Protein AF-A0A151UHH8-F1 (afdb_monomer_lite)

Structure (mmCIF, N/CA/C/O backbone):
data_AF-A0A151UHH8-F1
#
_entry.id   AF-A0A151UHH8-F1
#
loop_
_atom_site.group_PDB
_atom_site.id
_atom_site.type_symbol
_atom_site.label_atom_id
_atom_site.label_alt_id
_atom_site.label_comp_id
_atom_site.label_asym_id
_atom_site.label_entity_id
_atom_site.label_seq_id
_atom_site.pdbx_PDB_ins_code
_atom_site.Cartn_x
_atom_site.Cartn_y
_atom_site.Cartn_z
_atom_site.occupancy
_atom_site.B_iso_or_equiv
_atom_site.auth_seq_id
_atom_site.auth_comp_id
_atom_site.auth_asym_id
_atom_site.auth_atom_id
_atom_site.pdbx_PDB_model_num
ATOM 1 N N . MET A 1 1 ? 29.833 8.055 16.704 1.00 32.94 1 MET A N 1
ATOM 2 C CA . MET A 1 1 ? 28.611 8.808 16.360 1.00 32.94 1 MET A CA 1
ATOM 3 C C . MET A 1 1 ? 28.795 9.338 14.947 1.00 32.94 1 MET A C 1
ATOM 5 O O . MET A 1 1 ? 29.345 10.416 14.778 1.00 32.94 1 MET A O 1
ATOM 9 N N . ALA A 1 2 ? 28.483 8.528 13.936 1.00 31.59 2 ALA A N 1
ATOM 10 C CA . ALA A 1 2 ? 28.510 8.987 12.553 1.00 31.59 2 ALA A CA 1
ATOM 11 C C . ALA A 1 2 ? 27.180 9.699 12.297 1.00 31.59 2 ALA A C 1
ATOM 13 O O . ALA A 1 2 ? 26.139 9.050 12.253 1.00 31.59 2 ALA A O 1
ATOM 14 N N . SER A 1 3 ? 27.215 11.030 12.224 1.00 37.03 3 SER A N 1
ATOM 15 C CA . SER A 1 3 ? 26.091 11.811 11.718 1.00 37.03 3 SER A CA 1
ATOM 16 C C . SER A 1 3 ? 25.911 11.451 10.253 1.00 37.03 3 SER A C 1
ATOM 18 O O . SER A 1 3 ? 26.707 11.853 9.406 1.00 37.03 3 SER A O 1
ATOM 20 N N . THR A 1 4 ? 24.882 10.663 9.967 1.00 39.94 4 THR A N 1
ATOM 21 C CA . THR A 1 4 ? 24.364 10.489 8.619 1.00 39.94 4 THR A CA 1
ATOM 22 C C . THR A 1 4 ? 23.829 11.841 8.178 1.00 39.94 4 THR A C 1
ATOM 24 O O . THR A 1 4 ? 22.801 12.316 8.659 1.00 39.94 4 THR A O 1
ATOM 27 N N . VAL A 1 5 ? 24.599 12.505 7.318 1.00 38.53 5 VAL A N 1
ATOM 28 C CA . VAL A 1 5 ? 24.142 13.657 6.550 1.00 38.53 5 VAL A CA 1
ATOM 29 C C . VAL A 1 5 ? 22.917 13.182 5.779 1.00 38.53 5 VAL A C 1
ATOM 31 O O . VAL A 1 5 ? 23.039 12.409 4.832 1.00 38.53 5 VAL A O 1
ATOM 34 N N . SER A 1 6 ? 21.739 13.596 6.243 1.00 40.25 6 SER A N 1
ATOM 35 C CA . SER A 1 6 ? 20.507 13.540 5.468 1.00 40.25 6 SER A CA 1
ATOM 36 C C . SER A 1 6 ? 20.720 14.482 4.293 1.00 40.25 6 SER A C 1
ATOM 38 O O . SER A 1 6 ? 20.516 15.689 4.404 1.00 40.25 6 SER A O 1
ATOM 40 N N . LEU A 1 7 ? 21.261 13.947 3.201 1.00 37.56 7 LEU A N 1
ATOM 41 C CA . LEU A 1 7 ? 21.142 14.578 1.901 1.00 37.56 7 LEU A CA 1
ATOM 42 C C . LEU A 1 7 ? 19.639 14.685 1.659 1.00 37.56 7 LEU A C 1
ATOM 44 O O . LEU A 1 7 ? 18.977 13.664 1.489 1.00 37.56 7 LEU A O 1
ATOM 48 N N . ASP A 1 8 ? 19.123 15.914 1.708 1.00 41.38 8 ASP A N 1
ATOM 49 C CA . ASP A 1 8 ? 17.816 16.310 1.178 1.00 41.38 8 ASP A CA 1
ATOM 50 C C . ASP A 1 8 ? 17.819 16.050 -0.340 1.00 41.38 8 ASP A C 1
ATOM 52 O O . ASP A 1 8 ? 17.802 16.956 -1.172 1.00 41.38 8 ASP A O 1
ATOM 56 N N . VAL A 1 9 ? 17.900 14.780 -0.729 1.00 51.44 9 VAL A N 1
ATOM 57 C CA . VAL A 1 9 ? 17.300 14.342 -1.975 1.00 51.44 9 VAL A CA 1
ATOM 58 C C . VAL A 1 9 ? 15.806 14.457 -1.699 1.00 51.44 9 VAL A C 1
ATOM 60 O O . VAL A 1 9 ? 15.346 13.880 -0.711 1.00 51.44 9 VAL A O 1
ATOM 63 N N . PRO A 1 10 ? 15.044 15.242 -2.479 1.00 58.12 10 PRO A N 1
ATOM 64 C CA . PRO A 1 10 ? 13.603 15.264 -2.325 1.00 58.12 10 PRO A CA 1
ATOM 65 C C . PRO A 1 10 ? 13.132 13.827 -2.493 1.00 58.12 10 PRO A C 1
ATOM 67 O O . PRO A 1 10 ? 13.253 13.260 -3.579 1.00 58.12 10 PRO A O 1
ATOM 70 N N . ASP A 1 11 ? 12.686 13.243 -1.382 1.00 67.94 11 ASP A N 1
ATOM 71 C CA . ASP A 1 11 ? 12.225 11.868 -1.309 1.00 67.94 11 ASP A CA 1
ATOM 72 C C . ASP A 1 11 ? 11.296 11.642 -2.499 1.00 67.94 11 ASP A C 1
ATOM 74 O O . ASP A 1 11 ? 10.305 12.369 -2.668 1.00 67.94 11 ASP A O 1
ATOM 78 N N . GLY A 1 12 ? 11.675 10.712 -3.381 1.00 81.25 12 GLY A N 1
ATOM 79 C CA . GLY A 1 12 ? 10.950 10.484 -4.624 1.00 81.25 12 GLY A CA 1
ATOM 80 C C . GLY A 1 12 ? 9.459 10.248 -4.343 1.00 81.25 12 GLY A C 1
ATOM 81 O O . GLY A 1 12 ? 9.090 9.887 -3.220 1.00 81.25 12 GLY A O 1
ATOM 82 N N . PRO A 1 13 ? 8.563 10.411 -5.334 1.00 87.56 13 PRO A N 1
ATOM 83 C CA . PRO A 1 13 ? 7.116 10.303 -5.119 1.00 87.56 13 PRO A CA 1
ATOM 84 C C . PRO A 1 13 ? 6.687 9.049 -4.334 1.00 87.56 13 PRO A C 1
ATOM 86 O O . PRO A 1 13 ? 5.767 9.111 -3.516 1.00 87.56 13 PRO A O 1
ATOM 89 N N . VAL A 1 14 ? 7.401 7.936 -4.535 1.00 89.94 14 VAL A N 1
ATOM 90 C CA . VAL A 1 14 ? 7.216 6.663 -3.825 1.00 89.94 14 VAL A CA 1
ATOM 91 C C . VAL A 1 14 ? 7.585 6.766 -2.340 1.00 89.94 14 VAL A C 1
ATOM 93 O O . VAL A 1 14 ? 6.757 6.443 -1.488 1.00 89.94 14 VAL A O 1
ATOM 96 N N . MET A 1 15 ? 8.774 7.272 -2.008 1.00 88.50 15 MET A N 1
ATOM 97 C CA . MET A 1 15 ? 9.228 7.415 -0.618 1.00 88.50 15 MET A CA 1
ATOM 98 C C . MET A 1 15 ? 8.354 8.405 0.159 1.00 88.50 15 MET A C 1
ATOM 100 O O . MET A 1 15 ? 7.935 8.134 1.285 1.00 88.50 15 MET A O 1
ATOM 104 N N . SER A 1 16 ? 7.935 9.500 -0.487 1.00 90.56 16 SER A N 1
ATOM 105 C CA . SER A 1 16 ? 6.973 10.444 0.096 1.00 90.56 16 SER A CA 1
ATOM 106 C C . SER A 1 16 ? 5.639 9.772 0.450 1.00 90.56 16 SER A C 1
ATOM 108 O O . SER A 1 16 ? 5.047 10.057 1.498 1.00 90.56 16 SER A O 1
ATOM 110 N N . LEU A 1 17 ? 5.148 8.867 -0.404 1.00 93.06 17 LEU A N 1
ATOM 111 C CA . LEU A 1 17 ? 3.922 8.109 -0.155 1.00 93.06 17 LEU A CA 1
ATOM 112 C C . LEU A 1 17 ? 4.090 7.160 1.036 1.00 93.06 17 LEU A C 1
ATOM 114 O O . LEU A 1 17 ? 3.218 7.132 1.911 1.00 93.06 17 LEU A O 1
ATOM 118 N N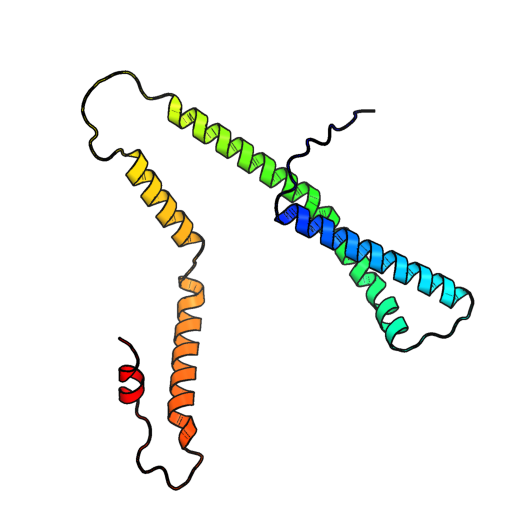 . ILE A 1 18 ? 5.203 6.425 1.096 1.00 93.38 18 ILE A N 1
ATOM 119 C CA . ILE A 1 18 ? 5.519 5.496 2.191 1.00 93.38 18 ILE A CA 1
ATOM 120 C C . ILE A 1 18 ? 5.600 6.252 3.517 1.00 93.38 18 ILE A C 1
ATOM 122 O O . ILE A 1 18 ? 4.880 5.914 4.458 1.00 93.38 18 ILE A O 1
ATOM 126 N N . SER A 1 19 ? 6.358 7.347 3.558 1.00 92.69 19 SER A N 1
ATOM 127 C CA . SER A 1 19 ? 6.493 8.222 4.725 1.00 92.69 19 SER A CA 1
ATOM 128 C C . SER A 1 19 ? 5.145 8.766 5.213 1.00 92.69 19 SER A C 1
ATOM 130 O O . 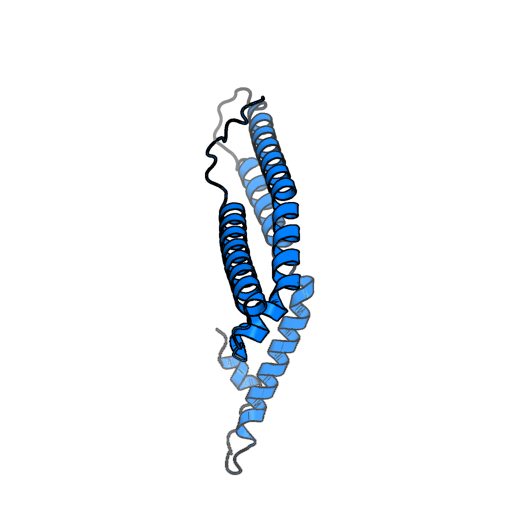SER A 1 19 ? 4.828 8.705 6.407 1.00 92.69 19 SER A O 1
ATOM 132 N N . LYS A 1 20 ? 4.283 9.236 4.299 1.00 95.81 20 LYS A N 1
ATOM 133 C CA . LYS A 1 20 ? 2.924 9.698 4.644 1.00 95.81 20 LYS A CA 1
ATOM 134 C C . LYS A 1 20 ? 2.055 8.569 5.195 1.00 95.81 20 LYS A C 1
ATOM 136 O O . LYS A 1 20 ? 1.313 8.778 6.160 1.00 95.81 20 LYS A O 1
ATOM 141 N N . ARG A 1 21 ? 2.138 7.374 4.606 1.00 96.75 21 ARG A N 1
ATOM 142 C CA . ARG A 1 21 ? 1.365 6.206 5.043 1.00 96.75 21 ARG A CA 1
ATOM 143 C C . ARG A 1 21 ? 1.823 5.715 6.416 1.00 96.75 21 ARG A C 1
ATOM 145 O O . ARG A 1 21 ? 0.972 5.483 7.275 1.00 96.75 21 ARG A O 1
ATOM 152 N N . LEU A 1 22 ? 3.132 5.662 6.663 1.00 96.69 22 LEU A N 1
ATOM 153 C CA . LEU A 1 22 ? 3.716 5.364 7.973 1.00 96.69 22 LEU A CA 1
ATOM 154 C C . LEU A 1 22 ? 3.270 6.370 9.033 1.00 96.69 22 LEU A C 1
ATOM 156 O O . LEU A 1 22 ? 2.828 5.972 10.112 1.00 96.69 22 LEU A O 1
ATOM 160 N N . TYR A 1 23 ? 3.301 7.669 8.723 1.00 97.31 23 TYR A N 1
ATOM 161 C CA . TYR A 1 23 ? 2.804 8.700 9.634 1.00 97.31 23 TYR A CA 1
ATOM 162 C C . TYR A 1 23 ? 1.331 8.473 10.011 1.00 97.31 23 TYR A C 1
ATOM 164 O O . TYR A 1 23 ? 0.979 8.483 11.195 1.00 97.31 23 TYR A O 1
ATOM 172 N N . ALA A 1 24 ? 0.463 8.224 9.026 1.00 98.12 24 ALA A N 1
ATOM 173 C CA . ALA A 1 24 ? -0.960 7.987 9.264 1.00 98.12 24 ALA A CA 1
ATOM 174 C C . ALA A 1 24 ? -1.211 6.725 10.112 1.00 98.12 24 ALA A C 1
ATOM 176 O O . ALA A 1 24 ? -2.028 6.757 11.038 1.00 98.12 24 ALA A O 1
ATOM 177 N N . LEU A 1 25 ? -0.486 5.635 9.840 1.00 98.19 25 LEU A N 1
ATOM 178 C CA . LEU A 1 25 ? -0.584 4.385 10.598 1.00 98.19 25 LEU A CA 1
ATOM 179 C C . LEU A 1 25 ? -0.092 4.549 12.038 1.00 98.19 25 LEU A C 1
ATOM 181 O O . LEU A 1 25 ? -0.800 4.153 12.962 1.00 98.19 25 LEU A O 1
ATOM 185 N N . ARG A 1 26 ? 1.052 5.207 12.254 1.00 98.19 26 ARG A N 1
ATOM 186 C CA . ARG A 1 26 ? 1.567 5.523 13.598 1.00 98.19 26 ARG A CA 1
ATOM 187 C C . ARG A 1 26 ? 0.599 6.417 14.372 1.00 98.19 26 ARG A C 1
ATOM 189 O O . ARG A 1 26 ? 0.329 6.174 15.546 1.00 98.19 26 ARG A O 1
ATOM 196 N N . LYS A 1 27 ? -0.016 7.404 13.711 1.00 98.25 27 LYS A N 1
ATOM 197 C CA . LYS A 1 27 ? -1.070 8.237 14.312 1.00 98.25 27 LYS A CA 1
ATOM 198 C C . LYS A 1 27 ? -2.293 7.405 14.716 1.00 98.25 27 LYS A C 1
ATOM 200 O O . LYS A 1 27 ? -2.842 7.616 15.798 1.00 98.25 27 LYS A O 1
ATOM 205 N N . LYS A 1 28 ? -2.710 6.447 13.880 1.00 97.75 28 LYS A N 1
ATOM 206 C CA . LYS A 1 28 ? -3.797 5.511 14.204 1.00 97.75 28 LYS A CA 1
ATOM 207 C C . LYS A 1 28 ? -3.425 4.598 15.378 1.00 97.75 28 LYS A C 1
ATOM 209 O O . LYS A 1 28 ? -4.249 4.428 16.271 1.00 97.75 28 LYS A O 1
ATOM 214 N N . LEU A 1 29 ? -2.199 4.074 15.415 1.00 98.19 29 LEU A N 1
ATOM 215 C CA . LEU A 1 29 ? -1.692 3.257 16.521 1.00 98.19 29 LEU A CA 1
ATOM 216 C C . LEU A 1 29 ? -1.694 4.034 17.845 1.00 98.19 29 LEU A C 1
ATOM 218 O O . LEU A 1 29 ? -2.186 3.527 18.847 1.00 98.19 29 LEU A O 1
ATOM 222 N N . ASN A 1 30 ? -1.248 5.292 17.838 1.00 97.88 30 ASN A N 1
ATOM 223 C CA . ASN A 1 30 ? -1.293 6.150 19.025 1.00 97.88 30 ASN A CA 1
ATOM 224 C C . ASN A 1 30 ? -2.729 6.365 19.527 1.00 97.88 30 ASN A C 1
ATOM 226 O O . ASN A 1 30 ? -2.977 6.325 20.730 1.00 97.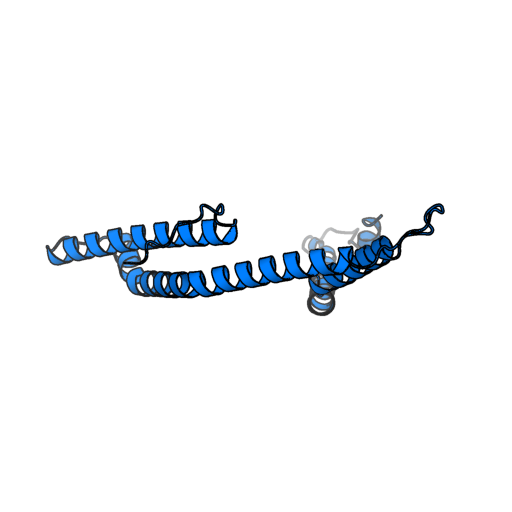88 30 ASN A O 1
ATOM 230 N N . ARG A 1 31 ? -3.695 6.542 18.613 1.00 96.88 31 ARG A N 1
ATOM 231 C CA . ARG A 1 31 ? -5.122 6.630 18.967 1.00 96.88 31 ARG A CA 1
ATOM 232 C C . ARG A 1 31 ? -5.644 5.323 19.571 1.00 96.88 31 ARG A C 1
ATOM 234 O O . ARG A 1 31 ? -6.418 5.377 20.520 1.00 96.88 31 ARG A O 1
ATOM 241 N N . ILE A 1 32 ? -5.241 4.176 19.026 1.00 97.00 32 ILE A N 1
ATOM 242 C CA . ILE A 1 32 ? -5.594 2.849 19.547 1.00 97.00 32 ILE A CA 1
ATOM 243 C C . ILE A 1 32 ? -5.057 2.673 20.970 1.00 97.00 32 ILE A C 1
ATOM 245 O O . ILE A 1 32 ? -5.841 2.357 21.858 1.00 97.00 32 ILE A O 1
ATOM 249 N N . ASN A 1 33 ? -3.774 2.960 21.206 1.00 96.88 33 ASN A N 1
ATOM 250 C CA . ASN A 1 33 ? -3.163 2.838 22.533 1.00 96.88 33 ASN A CA 1
ATOM 251 C C . ASN A 1 33 ? -3.872 3.738 23.564 1.00 96.88 33 ASN A C 1
ATOM 253 O O . ASN A 1 33 ? -4.247 3.275 24.635 1.00 96.88 33 ASN A O 1
ATOM 257 N N . ALA A 1 34 ? -4.183 4.991 23.208 1.00 95.25 34 ALA A N 1
ATOM 258 C CA . ALA A 1 34 ? -4.931 5.892 24.091 1.00 95.25 34 ALA A CA 1
ATOM 259 C C . ALA A 1 34 ? -6.359 5.393 24.416 1.00 95.25 34 ALA A C 1
ATOM 261 O O . ALA A 1 34 ? -6.903 5.672 25.493 1.00 95.25 34 ALA A O 1
ATOM 262 N N . MET A 1 35 ? -6.996 4.667 23.489 1.00 94.94 35 MET A N 1
ATOM 263 C CA . MET A 1 35 ? -8.280 4.014 23.752 1.00 94.94 35 MET A CA 1
ATOM 264 C C . MET A 1 35 ? -8.122 2.793 24.658 1.00 94.94 35 MET A C 1
ATOM 266 O O . MET A 1 35 ? -8.940 2.634 25.556 1.00 94.94 35 MET A O 1
ATOM 270 N N . GLU A 1 36 ? -7.088 1.967 24.482 1.00 94.88 36 GLU A N 1
ATOM 271 C CA . GLU A 1 36 ? -6.798 0.847 25.393 1.00 94.88 36 GLU A CA 1
ATOM 272 C C . GLU A 1 36 ? -6.568 1.336 26.826 1.00 94.88 36 GLU A C 1
ATOM 274 O O . GLU A 1 36 ? -7.144 0.784 27.764 1.00 94.88 36 GLU A O 1
ATOM 279 N N . ASP A 1 37 ? -5.829 2.435 26.993 1.00 94.56 37 ASP A N 1
ATOM 280 C CA . ASP A 1 37 ? -5.635 3.073 28.296 1.00 94.56 37 ASP A CA 1
ATOM 281 C C . ASP A 1 37 ? -6.979 3.513 28.899 1.00 94.56 37 ASP A C 1
ATOM 283 O O . ASP A 1 37 ? -7.274 3.241 30.062 1.00 94.56 37 ASP A O 1
ATOM 287 N N . SER A 1 38 ? -7.855 4.121 28.095 1.00 91.81 38 SER A N 1
ATOM 288 C CA . SER A 1 38 ? -9.205 4.515 28.528 1.00 91.81 38 SER A CA 1
ATOM 289 C C . SER A 1 38 ? -10.080 3.319 28.930 1.00 91.81 38 SER A C 1
ATOM 291 O O . SER A 1 38 ? -10.863 3.421 29.875 1.00 91.81 38 SER A O 1
ATOM 293 N N . VAL A 1 39 ? -9.941 2.187 28.238 1.00 93.50 39 VAL A N 1
ATOM 294 C CA . VAL A 1 39 ? -10.654 0.934 28.535 1.00 93.50 39 VAL A CA 1
ATOM 295 C C . VAL A 1 39 ? -10.137 0.304 29.821 1.00 93.50 39 VAL A C 1
ATOM 297 O O . VAL A 1 39 ? -10.938 -0.145 30.636 1.00 93.50 39 VAL A O 1
ATOM 300 N N . SER A 1 40 ? -8.822 0.329 30.055 1.00 92.88 40 SER A N 1
ATOM 301 C CA . SER A 1 40 ? -8.232 -0.149 31.314 1.00 92.88 40 SE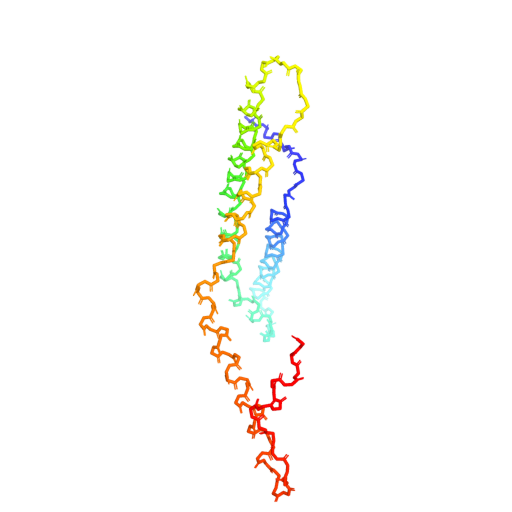R A CA 1
ATOM 302 C C . SER A 1 40 ? -8.698 0.664 32.531 1.00 92.88 40 SER A C 1
ATOM 304 O O . SER A 1 40 ? -8.788 0.131 33.634 1.00 92.88 40 SER A O 1
ATOM 306 N N . GLN A 1 41 ? -9.093 1.926 32.320 1.00 94.56 41 GLN A N 1
ATOM 307 C CA . GLN A 1 41 ? -9.748 2.782 33.317 1.00 94.56 41 GLN A CA 1
ATOM 308 C C . GLN A 1 41 ? -11.263 2.526 33.462 1.00 94.56 41 GLN A C 1
ATOM 310 O O . GLN A 1 41 ? -11.930 3.220 34.227 1.00 94.56 41 GLN A O 1
ATOM 315 N N . GLY A 1 42 ? -11.824 1.553 32.737 1.00 90.50 42 GLY A N 1
ATOM 316 C CA . GLY A 1 42 ? -13.223 1.134 32.845 1.00 90.50 42 GLY A CA 1
ATOM 317 C C . GLY A 1 42 ? -14.219 1.941 32.008 1.00 90.50 42 GLY A C 1
ATOM 318 O O . GLY A 1 42 ? -15.424 1.839 32.244 1.00 90.50 42 GLY A O 1
ATOM 319 N N . LYS A 1 43 ? -13.769 2.748 31.033 1.00 93.00 43 LYS A N 1
ATOM 320 C CA . LYS A 1 43 ? -14.696 3.448 30.127 1.00 93.00 43 LYS A CA 1
ATOM 321 C C . LYS A 1 43 ? -15.365 2.458 29.162 1.00 93.00 43 LYS A C 1
ATOM 323 O O . LYS A 1 43 ? -14.656 1.683 28.518 1.00 93.00 43 LYS A O 1
ATOM 328 N N . PRO A 1 44 ? -16.702 2.503 29.008 1.00 89.94 44 PRO A N 1
ATOM 329 C CA . PRO A 1 44 ? -17.395 1.670 28.034 1.00 89.94 44 PRO A CA 1
ATOM 330 C C . PRO A 1 44 ? -17.065 2.118 26.604 1.00 89.94 44 PRO A C 1
ATOM 332 O O . PRO A 1 44 ? -16.899 3.311 26.340 1.00 89.94 44 PRO A O 1
ATOM 335 N N . LEU A 1 45 ? -16.996 1.154 25.687 1.00 90.12 45 LEU A N 1
ATOM 336 C CA . LEU A 1 45 ? -16.761 1.384 24.262 1.00 90.12 45 LEU A CA 1
ATOM 337 C C . LEU A 1 45 ? -18.071 1.342 23.479 1.00 90.12 45 LEU A C 1
ATOM 339 O O . LEU A 1 45 ? -18.977 0.572 23.796 1.00 90.12 45 LEU A O 1
ATOM 343 N N . ASN A 1 46 ? -18.141 2.130 22.411 1.00 93.94 46 ASN A N 1
ATOM 344 C CA . ASN A 1 46 ? -19.131 1.936 21.361 1.00 93.94 46 ASN A CA 1
ATOM 345 C C . ASN A 1 46 ? -18.630 0.913 20.315 1.00 93.94 46 ASN A C 1
ATOM 347 O O . ASN A 1 46 ? -17.462 0.515 20.307 1.00 93.94 46 ASN A O 1
ATOM 351 N N . LYS A 1 47 ? -19.518 0.508 19.400 1.00 93.62 47 LYS A N 1
ATOM 352 C CA . LYS A 1 47 ? -19.218 -0.499 18.369 1.00 93.62 47 LYS A CA 1
ATOM 353 C C . LYS A 1 47 ? -18.076 -0.085 17.426 1.00 93.62 47 LYS A C 1
ATOM 355 O O . LYS A 1 47 ? -17.234 -0.905 17.080 1.00 93.62 47 LYS A O 1
ATOM 360 N N . GLU A 1 48 ? -18.019 1.190 17.048 1.00 92.19 48 GLU A N 1
ATOM 361 C CA . GLU A 1 48 ? -16.974 1.728 16.168 1.00 92.19 48 GLU A CA 1
ATOM 362 C C . GLU A 1 48 ? -15.592 1.690 16.843 1.00 92.19 48 GLU A C 1
ATOM 364 O O . GLU A 1 48 ? -14.600 1.291 16.239 1.00 92.19 48 GLU A O 1
ATOM 369 N N . GLN A 1 49 ? -15.509 2.051 18.125 1.00 93.88 49 GLN A N 1
ATOM 370 C CA . GLN A 1 49 ? -14.263 2.023 18.888 1.00 93.88 49 GLN A CA 1
ATOM 371 C C . GLN A 1 49 ? -13.737 0.595 19.056 1.00 93.88 49 GLN A C 1
ATOM 373 O O . GLN A 1 49 ? -12.527 0.378 18.983 1.00 93.88 49 GLN A O 1
ATOM 378 N N . GLU A 1 50 ? -14.630 -0.380 19.232 1.00 93.62 50 GLU A N 1
ATOM 379 C CA . GLU A 1 50 ? -14.261 -1.794 19.297 1.00 93.62 50 GLU A CA 1
ATOM 380 C C . GLU A 1 50 ? -13.662 -2.287 17.970 1.00 93.62 50 GLU A C 1
ATOM 382 O O . GLU A 1 50 ? -12.630 -2.959 17.961 1.00 93.62 50 GLU A O 1
ATOM 387 N N . GLU A 1 51 ? -14.249 -1.904 16.833 1.00 94.19 51 GLU A N 1
ATOM 388 C CA . GLU A 1 51 ? -13.693 -2.198 15.507 1.00 94.19 51 GLU A CA 1
ATOM 389 C C . GLU A 1 51 ? -12.315 -1.552 15.306 1.00 94.19 51 GLU A C 1
ATOM 391 O O . GLU A 1 51 ? -11.393 -2.187 14.782 1.00 94.19 51 GLU A O 1
ATOM 396 N N . VAL A 1 52 ? -12.127 -0.316 15.781 1.00 94.38 52 VAL A N 1
ATOM 397 C CA . VAL A 1 52 ? -10.826 0.363 15.717 1.00 94.38 52 VAL A CA 1
ATOM 398 C C . VAL A 1 52 ? -9.780 -0.371 16.565 1.00 94.38 52 VAL A C 1
ATOM 400 O O . VAL A 1 52 ? -8.667 -0.578 16.074 1.00 94.38 52 VAL A O 1
ATOM 403 N N . LEU A 1 53 ? -10.116 -0.823 17.778 1.00 95.19 53 LEU A N 1
ATOM 404 C CA . LEU A 1 53 ? -9.217 -1.638 18.608 1.00 95.19 53 LEU A CA 1
ATOM 405 C C . LEU A 1 53 ? -8.891 -2.983 17.953 1.00 95.19 53 LEU A C 1
ATOM 407 O O . LEU A 1 53 ? -7.726 -3.380 17.906 1.00 95.19 53 LEU A O 1
ATOM 411 N N . ARG A 1 54 ? -9.890 -3.648 17.360 1.00 96.06 54 ARG A N 1
ATOM 412 C CA . ARG A 1 54 ? -9.704 -4.908 16.624 1.00 96.06 54 ARG A CA 1
ATOM 413 C C . ARG A 1 54 ? -8.726 -4.757 15.455 1.00 96.06 54 ARG A C 1
ATOM 415 O O . ARG A 1 54 ? -8.052 -5.718 15.102 1.00 96.06 54 ARG A O 1
ATOM 422 N N . SER A 1 55 ? -8.597 -3.555 14.886 1.00 96.94 55 SER A N 1
ATOM 423 C CA . SER A 1 55 ? -7.652 -3.278 13.795 1.00 96.94 55 SER A CA 1
ATOM 424 C C . SER A 1 55 ? -6.179 -3.162 14.223 1.00 96.94 55 SER A C 1
ATOM 426 O O . SER A 1 55 ? -5.310 -3.080 13.354 1.00 96.94 55 SER A O 1
ATOM 428 N N . LYS A 1 56 ? -5.867 -3.172 15.530 1.00 97.44 56 LYS A N 1
ATOM 429 C CA . LYS A 1 56 ? -4.500 -3.001 16.056 1.00 97.44 56 LYS A CA 1
ATOM 430 C C . LYS A 1 56 ? -3.470 -3.974 15.466 1.00 97.44 56 LYS A C 1
ATOM 432 O O . LYS A 1 56 ? -2.428 -3.484 15.027 1.00 97.44 56 LYS A O 1
ATOM 437 N N . PRO A 1 57 ? -3.716 -5.300 15.394 1.00 98.00 57 PRO A N 1
ATOM 438 C CA . PRO A 1 57 ? -2.727 -6.233 14.855 1.00 98.00 57 PRO A CA 1
ATOM 439 C C . PRO A 1 57 ? -2.387 -5.930 13.393 1.00 98.00 57 PRO A C 1
ATOM 441 O O . PRO A 1 57 ? -1.217 -5.899 13.030 1.00 98.00 57 PRO A O 1
ATOM 444 N N . SER A 1 58 ? -3.394 -5.614 12.573 1.00 97.75 58 SER A N 1
ATOM 445 C CA . SER A 1 58 ? -3.189 -5.244 11.169 1.00 97.75 58 SER A CA 1
ATOM 446 C C . SER A 1 58 ? -2.429 -3.925 11.022 1.00 97.75 58 SER A C 1
ATOM 448 O O . SER A 1 58 ? -1.582 -3.804 10.148 1.00 97.75 58 SER A O 1
ATOM 450 N N . VAL A 1 59 ? -2.694 -2.931 11.880 1.00 98.12 59 VAL A N 1
ATOM 451 C CA . VAL A 1 59 ? -1.947 -1.660 11.870 1.00 98.12 59 VAL A CA 1
ATOM 452 C C . VAL A 1 59 ? -0.471 -1.883 12.201 1.00 98.12 59 VAL A C 1
ATOM 454 O O . VAL A 1 59 ? 0.377 -1.293 11.541 1.00 98.12 59 VAL A O 1
ATOM 457 N N . LEU A 1 60 ? -0.161 -2.735 13.184 1.00 98.19 60 LEU A N 1
ATOM 458 C CA . LEU A 1 60 ? 1.222 -3.082 13.526 1.00 98.19 60 LEU A CA 1
ATOM 459 C C . LEU A 1 60 ? 1.921 -3.837 12.391 1.00 98.19 60 LEU A C 1
ATOM 461 O O . LEU A 1 60 ? 3.044 -3.481 12.049 1.00 98.19 60 LEU A O 1
ATOM 465 N N . ALA A 1 61 ? 1.242 -4.811 11.777 1.00 98.25 61 ALA A N 1
ATOM 466 C CA . ALA A 1 61 ? 1.773 -5.540 10.626 1.00 98.25 61 ALA A CA 1
ATOM 467 C C . ALA A 1 61 ? 2.103 -4.593 9.459 1.00 98.25 61 ALA A C 1
ATOM 469 O O . ALA A 1 61 ? 3.214 -4.624 8.943 1.00 98.25 61 ALA A O 1
ATOM 470 N N . PHE A 1 62 ? 1.195 -3.672 9.111 1.00 97.62 62 PHE A N 1
ATOM 471 C CA . PHE A 1 62 ? 1.450 -2.702 8.042 1.00 97.62 62 PHE A CA 1
ATOM 472 C C . PHE A 1 62 ? 2.589 -1.725 8.350 1.00 97.62 62 PHE A C 1
ATOM 474 O O . PHE A 1 62 ? 3.253 -1.269 7.423 1.00 97.62 62 PHE A O 1
ATOM 481 N N . ILE A 1 63 ? 2.801 -1.357 9.617 1.00 98.00 63 ILE A N 1
ATOM 482 C CA . ILE A 1 63 ? 3.946 -0.519 9.998 1.00 98.00 63 ILE A CA 1
ATOM 483 C C . ILE A 1 63 ? 5.249 -1.290 9.770 1.00 98.00 63 ILE A C 1
ATOM 485 O O . ILE A 1 63 ? 6.124 -0.775 9.084 1.00 98.00 63 ILE A O 1
ATOM 489 N N . ASP A 1 64 ? 5.345 -2.517 10.284 1.00 97.94 64 ASP A N 1
ATOM 490 C CA . ASP A 1 64 ? 6.535 -3.369 10.149 1.00 97.94 64 ASP A CA 1
ATOM 491 C C . ASP A 1 64 ? 6.869 -3.666 8.677 1.00 97.94 64 ASP A C 1
ATOM 493 O O . ASP A 1 64 ? 8.018 -3.553 8.257 1.00 97.94 64 ASP A O 1
ATOM 497 N N . GLU A 1 65 ? 5.861 -3.976 7.860 1.00 96.81 65 GLU A N 1
ATOM 498 C CA . GLU A 1 65 ? 6.037 -4.192 6.420 1.00 96.81 65 GLU A CA 1
ATOM 499 C C . GLU A 1 65 ? 6.565 -2.943 5.704 1.00 96.81 65 GLU A C 1
ATOM 501 O O . GLU A 1 65 ? 7.521 -3.034 4.937 1.00 96.81 65 GLU A O 1
ATOM 506 N N . LEU A 1 66 ? 5.982 -1.767 5.961 1.00 95.88 66 LEU A N 1
ATOM 507 C CA . LEU A 1 66 ? 6.417 -0.525 5.316 1.00 95.88 66 LEU A CA 1
ATOM 508 C C . LEU A 1 66 ? 7.812 -0.086 5.776 1.00 95.88 66 LEU A C 1
ATOM 510 O O . LEU A 1 66 ? 8.580 0.409 4.958 1.00 95.88 66 LEU A O 1
ATOM 514 N N . GLU A 1 67 ? 8.163 -0.297 7.046 1.00 95.38 67 GLU A N 1
ATOM 515 C CA . GLU A 1 67 ? 9.515 -0.033 7.560 1.00 95.38 67 GLU A CA 1
ATOM 516 C C . GLU A 1 67 ? 10.556 -0.954 6.913 1.00 95.38 67 GLU A C 1
ATOM 518 O O . GLU A 1 67 ? 11.659 -0.516 6.591 1.00 95.38 67 GLU A O 1
ATOM 523 N N . LYS A 1 68 ? 10.200 -2.216 6.651 1.00 95.56 68 LYS A N 1
ATOM 524 C CA . LYS A 1 68 ? 11.072 -3.165 5.945 1.00 95.56 68 LYS A CA 1
ATOM 525 C C . LYS A 1 68 ? 11.268 -2.834 4.469 1.00 95.56 68 LYS A C 1
ATOM 527 O O . LYS A 1 68 ? 12.281 -3.244 3.912 1.00 95.56 68 LYS A O 1
ATOM 532 N N . LEU A 1 69 ? 10.324 -2.137 3.834 1.00 92.81 69 LEU A N 1
ATOM 533 C CA . LEU A 1 69 ? 10.414 -1.745 2.422 1.00 92.81 69 LEU A CA 1
ATOM 534 C C . LEU A 1 69 ? 11.258 -0.486 2.191 1.00 92.81 69 LEU A C 1
ATOM 536 O O . LEU A 1 69 ? 11.775 -0.310 1.090 1.00 92.81 69 LEU A O 1
ATOM 540 N N . ASP A 1 70 ? 11.437 0.349 3.212 1.00 89.31 70 ASP A N 1
ATOM 541 C CA . ASP A 1 70 ? 12.138 1.634 3.116 1.00 89.31 70 ASP A CA 1
ATOM 542 C C . ASP A 1 70 ? 13.588 1.471 2.619 1.00 89.31 70 ASP A C 1
ATOM 544 O O . ASP A 1 70 ? 14.002 2.066 1.622 1.00 89.31 70 ASP A O 1
ATOM 548 N N . GLN A 1 71 ? 14.346 0.573 3.255 1.00 89.06 71 GLN A N 1
ATOM 549 C CA . GLN A 1 71 ? 15.752 0.342 2.921 1.00 89.06 71 GLN A CA 1
ATOM 550 C C . GLN A 1 71 ? 15.965 -0.350 1.556 1.00 89.06 71 GLN A C 1
ATOM 552 O O . GLN A 1 71 ? 16.817 0.122 0.799 1.00 89.06 71 GLN A O 1
ATOM 557 N N . PRO A 1 72 ? 15.228 -1.420 1.187 1.00 92.00 72 PRO A N 1
ATOM 558 C CA . PRO A 1 72 ? 15.310 -2.011 -0.149 1.00 92.00 72 PRO A CA 1
ATOM 559 C C . PRO A 1 72 ? 15.016 -1.020 -1.279 1.00 92.00 72 PRO A C 1
ATOM 561 O O . PRO A 1 72 ? 15.710 -1.040 -2.292 1.00 92.00 72 PRO A O 1
ATOM 564 N N . LEU A 1 73 ? 14.028 -0.136 -1.109 1.00 89.88 73 LEU A N 1
ATOM 565 C CA . LEU A 1 73 ? 13.680 0.863 -2.123 1.00 89.88 73 LEU A CA 1
ATOM 566 C C . LEU A 1 73 ? 14.752 1.945 -2.255 1.00 89.88 73 LEU A C 1
ATOM 568 O O . LEU A 1 73 ? 15.116 2.309 -3.372 1.00 89.88 73 LEU A O 1
ATOM 572 N N . ALA A 1 74 ? 15.295 2.421 -1.133 1.00 88.12 74 ALA A N 1
ATOM 573 C CA . ALA A 1 74 ? 16.403 3.370 -1.148 1.00 88.12 74 ALA A CA 1
ATOM 574 C C . ALA A 1 74 ? 17.662 2.777 -1.810 1.00 88.12 74 ALA A C 1
ATOM 576 O O . ALA A 1 74 ? 18.322 3.465 -2.587 1.00 88.12 74 ALA A O 1
ATOM 577 N N . SER A 1 75 ? 17.971 1.498 -1.546 1.00 90.50 75 SER A N 1
ATOM 578 C CA . SER A 1 75 ? 19.091 0.786 -2.184 1.00 90.50 75 SER A CA 1
ATOM 579 C C . SER A 1 75 ? 18.887 0.652 -3.689 1.00 90.50 75 SER A C 1
ATOM 581 O O . SER A 1 75 ? 19.765 1.031 -4.455 1.00 90.50 75 SER A O 1
ATOM 583 N N . ALA A 1 76 ? 17.712 0.178 -4.116 1.00 89.50 76 ALA A N 1
ATOM 584 C CA . ALA A 1 76 ? 17.397 0.009 -5.532 1.00 89.50 76 ALA A CA 1
ATOM 585 C C . ALA A 1 76 ? 17.486 1.337 -6.302 1.00 89.50 76 ALA A C 1
ATOM 587 O O . ALA A 1 76 ? 18.065 1.388 -7.383 1.00 89.50 76 ALA A O 1
ATOM 588 N N . LEU A 1 77 ? 16.992 2.434 -5.715 1.00 87.06 77 LEU A N 1
ATOM 589 C CA . LEU A 1 77 ? 17.105 3.766 -6.310 1.00 87.06 77 LEU A CA 1
ATOM 590 C C . LEU A 1 77 ? 18.568 4.215 -6.447 1.00 87.0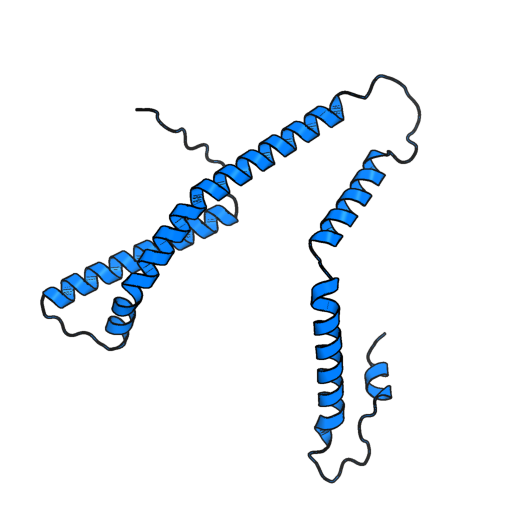6 77 LEU A C 1
ATOM 592 O O . LEU A 1 77 ? 18.941 4.795 -7.465 1.00 87.06 77 LEU A O 1
ATOM 596 N N . ALA A 1 78 ? 19.397 3.966 -5.430 1.00 88.19 78 ALA A N 1
ATOM 597 C CA . ALA A 1 78 ? 20.818 4.293 -5.490 1.00 88.19 78 ALA A CA 1
ATOM 598 C C . ALA A 1 78 ? 21.531 3.493 -6.594 1.00 88.19 78 ALA A C 1
ATOM 600 O O . ALA A 1 78 ? 22.272 4.079 -7.383 1.00 88.19 78 ALA A O 1
ATOM 601 N N . GLU A 1 79 ? 21.250 2.192 -6.703 1.00 90.75 79 GLU A N 1
ATOM 602 C CA . GLU A 1 79 ? 21.794 1.316 -7.747 1.00 90.75 79 GLU A CA 1
ATOM 603 C C . GLU A 1 79 ? 21.389 1.777 -9.159 1.00 90.75 79 GLU A C 1
ATOM 605 O O . GLU A 1 79 ? 22.235 1.848 -10.053 1.00 90.75 79 GLU A O 1
ATOM 610 N N . GLU A 1 80 ? 20.125 2.164 -9.367 1.00 86.00 80 GLU A N 1
ATOM 611 C CA . GLU A 1 80 ? 19.647 2.696 -10.653 1.00 86.00 80 GLU A CA 1
ATOM 612 C C . GLU A 1 80 ? 20.305 4.033 -11.021 1.00 86.00 80 GLU A C 1
ATOM 614 O O . GLU A 1 80 ? 20.684 4.251 -12.180 1.00 86.00 80 GLU A O 1
ATOM 619 N N . LEU A 1 81 ? 20.482 4.933 -10.049 1.00 86.88 81 LEU A N 1
ATOM 620 C CA . LEU A 1 81 ? 21.167 6.210 -10.263 1.00 86.88 81 LEU A CA 1
ATOM 621 C C . LEU A 1 81 ? 22.646 6.001 -10.608 1.00 86.88 81 LEU A C 1
ATOM 623 O O . LEU A 1 81 ? 23.155 6.636 -11.535 1.00 86.88 81 LEU A O 1
ATOM 627 N N . GLU A 1 82 ? 23.332 5.095 -9.911 1.00 90.06 82 GLU A N 1
ATOM 628 C CA . GLU A 1 82 ? 24.722 4.741 -10.207 1.00 90.06 82 GLU A CA 1
ATOM 629 C C . GLU A 1 82 ? 24.864 4.125 -11.606 1.00 90.06 82 GLU A C 1
ATOM 631 O O . GLU A 1 82 ? 25.738 4.543 -12.375 1.00 90.06 82 GLU A O 1
ATOM 636 N N . ALA A 1 83 ? 23.971 3.204 -11.981 1.00 87.25 83 ALA A N 1
ATOM 637 C CA . ALA A 1 83 ? 23.943 2.599 -13.311 1.00 87.25 83 ALA A CA 1
ATOM 638 C C . ALA A 1 83 ? 23.689 3.637 -14.421 1.00 87.25 83 ALA A C 1
ATOM 640 O O . ALA A 1 83 ? 24.364 3.625 -15.454 1.00 87.25 83 ALA A O 1
ATOM 641 N N . SER A 1 84 ? 22.783 4.590 -14.187 1.00 83.06 84 SER A N 1
ATOM 642 C CA . SER A 1 84 ? 22.472 5.678 -15.127 1.00 83.06 84 SER A CA 1
ATOM 643 C C . SER A 1 84 ? 23.673 6.606 -15.357 1.00 83.06 84 SER A C 1
ATOM 645 O O . SER A 1 84 ? 23.985 6.991 -16.491 1.00 83.06 84 SER A O 1
ATOM 647 N N . VAL A 1 85 ? 24.411 6.930 -14.289 1.00 82.44 85 VAL A N 1
ATOM 648 C CA . VAL A 1 85 ? 25.645 7.727 -14.377 1.00 82.44 85 VAL A CA 1
ATOM 649 C C . VAL A 1 85 ? 26.750 6.952 -15.101 1.00 82.44 85 VAL A C 1
ATOM 651 O O . VAL A 1 85 ? 27.489 7.541 -15.895 1.00 82.44 85 VAL A O 1
ATOM 654 N N . ALA A 1 86 ? 26.863 5.642 -14.868 1.00 78.38 86 ALA A N 1
ATOM 655 C CA . ALA A 1 86 ? 27.833 4.789 -15.552 1.00 78.38 86 ALA A CA 1
ATOM 656 C C . ALA A 1 86 ? 27.562 4.693 -17.064 1.00 78.38 86 ALA A C 1
ATOM 658 O O . ALA A 1 86 ? 28.497 4.837 -17.854 1.00 78.38 86 ALA A O 1
ATOM 659 N N . TYR A 1 87 ? 26.298 4.542 -17.475 1.00 71.19 87 TYR A N 1
ATOM 660 C CA . TYR A 1 87 ? 25.901 4.522 -18.888 1.00 71.19 87 TYR A CA 1
ATOM 661 C C . TYR A 1 87 ? 26.266 5.831 -19.604 1.00 71.19 87 TYR A C 1
ATOM 663 O O . TYR A 1 87 ? 26.907 5.823 -20.655 1.00 71.19 87 TYR A O 1
ATOM 671 N N . THR A 1 88 ? 25.967 6.971 -18.974 1.00 65.12 88 THR A N 1
ATOM 672 C CA . THR A 1 88 ? 26.272 8.300 -19.533 1.00 65.12 88 THR A CA 1
ATOM 673 C C . THR A 1 88 ? 27.777 8.518 -19.740 1.00 65.12 88 THR A C 1
ATOM 675 O O . THR A 1 88 ? 28.187 9.130 -20.725 1.00 65.12 88 THR A O 1
ATOM 678 N N . ARG A 1 89 ? 28.623 7.993 -18.839 1.00 59.72 89 ARG A N 1
ATOM 679 C CA . ARG A 1 89 ? 30.090 8.089 -18.954 1.00 59.72 89 ARG A CA 1
ATOM 680 C C . ARG A 1 89 ? 30.673 7.177 -20.031 1.00 59.72 89 ARG A C 1
ATOM 682 O O . ARG A 1 89 ? 31.705 7.523 -20.600 1.00 59.72 89 ARG A O 1
ATOM 689 N N . HIS A 1 90 ? 30.048 6.034 -20.312 1.00 52.75 90 HIS A N 1
ATOM 690 C CA . HIS A 1 90 ? 30.526 5.138 -21.365 1.00 52.75 90 HIS A CA 1
ATOM 691 C C . HIS A 1 90 ? 30.142 5.615 -22.772 1.00 52.75 90 HIS A C 1
ATOM 693 O O . HIS A 1 90 ? 30.926 5.412 -23.694 1.00 52.75 90 HIS A O 1
ATOM 699 N N . GLY A 1 91 ? 29.020 6.329 -22.928 1.00 50.34 91 GLY A N 1
ATOM 700 C CA . GLY A 1 91 ? 28.611 6.931 -24.207 1.00 50.34 91 GLY A CA 1
ATOM 701 C C . GLY A 1 91 ? 29.437 8.148 -24.656 1.00 50.34 91 GLY A C 1
ATOM 702 O O . GLY A 1 91 ? 29.364 8.540 -25.813 1.00 50.34 91 GLY A O 1
ATOM 703 N N . THR A 1 92 ? 30.253 8.752 -23.782 1.00 45.31 92 THR A N 1
ATOM 704 C CA . THR A 1 92 ? 31.060 9.949 -24.119 1.00 45.31 92 THR A CA 1
ATOM 705 C C . THR A 1 92 ? 32.529 9.664 -24.454 1.00 45.31 92 THR A C 1
ATOM 707 O O . THR A 1 92 ? 33.255 10.594 -24.803 1.00 45.31 92 THR A O 1
ATOM 710 N N . ALA A 1 93 ? 32.997 8.414 -24.353 1.00 44.62 93 ALA A N 1
ATOM 711 C CA . ALA A 1 93 ? 34.415 8.076 -24.532 1.00 44.62 93 ALA A CA 1
ATOM 712 C C . ALA A 1 93 ? 34.818 7.713 -25.976 1.00 44.62 93 ALA A C 1
ATOM 714 O O . ALA A 1 93 ? 36.013 7.640 -26.259 1.00 44.62 93 ALA A O 1
ATOM 715 N N . GLU A 1 94 ? 33.867 7.545 -26.898 1.00 44.75 94 GLU A N 1
ATOM 716 C CA . GLU A 1 94 ? 34.154 7.320 -28.320 1.00 44.75 94 GLU A CA 1
ATOM 717 C C . GLU A 1 94 ? 33.522 8.416 -29.182 1.00 44.75 94 GLU A C 1
ATOM 719 O O . GLU A 1 94 ? 32.496 8.224 -29.822 1.00 44.75 94 GLU A O 1
ATOM 724 N N . ASN A 1 95 ? 34.141 9.597 -29.210 1.00 40.03 95 ASN A N 1
ATOM 725 C CA . ASN A 1 95 ? 33.983 10.485 -30.359 1.00 40.03 95 ASN A CA 1
ATOM 726 C C . ASN A 1 95 ? 35.291 11.240 -30.611 1.00 40.03 95 ASN A C 1
ATOM 728 O O . ASN A 1 95 ? 35.512 12.366 -30.162 1.00 40.03 95 ASN A O 1
ATOM 732 N N . PHE A 1 96 ? 36.200 10.534 -31.282 1.00 44.75 96 PHE A N 1
ATOM 733 C CA . PHE A 1 96 ? 37.379 11.108 -31.908 1.00 44.75 96 PHE A CA 1
ATOM 734 C C . PHE A 1 96 ? 36.935 11.756 -33.224 1.00 44.75 96 PHE A C 1
ATOM 736 O O . PHE A 1 96 ? 36.353 11.088 -34.071 1.00 44.75 96 PHE A O 1
ATOM 743 N N . ASP A 1 97 ? 37.185 13.060 -33.328 1.00 47.03 97 ASP A N 1
ATOM 744 C CA . ASP A 1 97 ? 37.480 13.827 -34.542 1.00 47.03 97 ASP A CA 1
ATOM 745 C C . ASP A 1 97 ? 37.018 13.231 -35.886 1.00 47.03 97 ASP A C 1
ATOM 747 O O . ASP A 1 97 ? 37.648 12.309 -36.401 1.00 47.03 97 ASP A O 1
ATOM 751 N N . SER A 1 98 ? 35.981 13.814 -36.499 1.00 40.81 98 SER A N 1
ATOM 752 C CA . SER A 1 98 ? 36.001 14.225 -37.915 1.00 40.81 98 SER A CA 1
ATOM 753 C C . SER A 1 98 ? 34.684 14.886 -38.325 1.00 40.81 98 SER A C 1
ATOM 755 O O . SER A 1 98 ? 33.587 14.378 -38.110 1.00 40.81 98 SER A O 1
ATOM 757 N N . SER A 1 99 ? 34.826 16.047 -38.951 1.00 53.78 99 SER A N 1
ATOM 758 C CA . SER A 1 99 ? 33.800 16.821 -39.637 1.00 53.78 99 SER A CA 1
ATOM 759 C C . SER A 1 99 ? 33.197 16.075 -40.837 1.00 53.78 99 SER A C 1
ATOM 761 O O . SER A 1 99 ? 33.911 15.875 -41.813 1.00 53.78 99 SER A O 1
ATOM 763 N N . GLU A 1 100 ? 31.899 15.757 -40.808 1.00 45.69 100 GLU A N 1
ATOM 764 C CA . GLU A 1 100 ? 30.995 15.684 -41.977 1.00 45.69 100 GLU A CA 1
ATOM 765 C C . GLU A 1 100 ? 29.515 15.584 -41.509 1.00 45.69 100 GLU A C 1
ATOM 767 O O . GLU A 1 100 ? 29.269 15.250 -40.348 1.00 45.69 100 GLU A O 1
ATOM 772 N N . PRO A 1 101 ? 28.516 15.969 -42.334 1.00 50.12 101 PRO A N 1
ATOM 773 C CA . PRO A 1 101 ? 27.128 16.161 -41.896 1.00 50.12 101 PRO A CA 1
ATOM 774 C C . PRO A 1 101 ? 26.449 14.823 -41.539 1.00 50.12 101 PRO A C 1
ATOM 776 O O . PRO A 1 101 ? 26.749 13.809 -42.166 1.00 50.12 101 PRO A O 1
ATOM 779 N N . PRO A 1 102 ? 25.525 14.794 -40.556 1.00 54.88 102 PRO A N 1
ATOM 780 C CA . PRO A 1 102 ? 25.126 13.556 -39.896 1.00 54.88 102 PRO A CA 1
ATOM 781 C C . PRO A 1 102 ? 24.251 12.676 -40.806 1.00 54.88 102 PRO A C 1
ATOM 783 O O . PRO A 1 102 ? 23.150 13.095 -41.177 1.00 54.88 102 PRO A O 1
ATOM 786 N N . PRO A 1 103 ? 24.663 11.435 -41.127 1.00 56.78 103 PRO A N 1
ATOM 787 C CA . PRO A 1 103 ? 23.703 10.384 -41.428 1.00 56.78 103 PRO A CA 1
ATOM 788 C C . PRO A 1 103 ? 23.002 10.021 -40.113 1.00 56.78 103 PRO A C 1
ATOM 790 O O . PRO A 1 103 ? 23.651 10.047 -39.068 1.00 56.78 103 PRO A O 1
ATOM 793 N N . HIS A 1 104 ? 21.691 9.745 -40.162 1.00 59.19 104 HIS A N 1
ATOM 794 C CA . HIS A 1 104 ? 20.848 9.338 -39.026 1.00 59.19 104 HIS A CA 1
ATOM 795 C C . HIS A 1 104 ? 21.669 8.670 -37.920 1.00 59.19 104 HIS A C 1
ATOM 797 O O . HIS A 1 104 ? 22.152 7.551 -38.100 1.00 59.19 104 HIS A O 1
ATOM 803 N N . SER A 1 105 ? 21.919 9.411 -36.836 1.00 67.19 105 SER A N 1
ATOM 804 C CA . SER A 1 105 ? 22.848 8.976 -35.804 1.00 67.19 105 SER A CA 1
ATOM 805 C C . SER A 1 105 ? 22.340 7.659 -35.238 1.00 67.19 105 SER A C 1
ATOM 807 O O . SER A 1 105 ? 21.170 7.541 -34.876 1.00 67.19 105 SER A O 1
ATOM 809 N N . ASN A 1 106 ? 23.218 6.658 -35.170 1.00 75.12 106 ASN A N 1
ATOM 810 C CA . ASN A 1 106 ? 22.896 5.358 -34.579 1.00 75.12 106 ASN A CA 1
ATOM 811 C C . ASN A 1 106 ? 22.293 5.515 -33.172 1.00 75.12 106 ASN A C 1
ATOM 813 O O . ASN A 1 106 ? 21.466 4.708 -32.777 1.00 75.12 106 ASN A O 1
ATOM 817 N N . GLU A 1 107 ? 22.640 6.599 -32.472 1.00 80.25 107 GLU A N 1
ATOM 818 C CA . GLU A 1 107 ? 22.024 7.058 -31.224 1.00 80.25 107 GLU A CA 1
ATOM 819 C C . GLU A 1 107 ? 20.489 7.148 -31.297 1.00 80.25 107 GLU A C 1
ATOM 821 O O . GLU A 1 107 ? 19.811 6.593 -30.443 1.00 80.25 107 GLU A O 1
ATOM 826 N N . ALA A 1 108 ? 19.932 7.779 -32.338 1.00 82.50 108 ALA A N 1
ATOM 827 C CA . ALA A 1 108 ? 18.486 7.942 -32.494 1.00 82.50 108 ALA A CA 1
ATOM 828 C C . ALA A 1 108 ? 17.796 6.599 -32.775 1.00 82.50 108 ALA A C 1
ATOM 830 O O . ALA A 1 108 ? 16.721 6.318 -32.258 1.00 82.50 108 ALA A O 1
ATOM 831 N N . VAL A 1 109 ? 18.449 5.727 -33.550 1.00 87.62 109 VAL A N 1
ATOM 832 C CA . VAL A 1 109 ? 17.947 4.372 -33.826 1.00 87.62 109 VAL A CA 1
ATOM 833 C C . VAL A 1 109 ? 17.986 3.504 -32.565 1.00 87.62 109 VAL A C 1
ATOM 835 O O . VAL A 1 109 ? 17.079 2.706 -32.332 1.00 87.62 109 VAL A O 1
ATOM 838 N N . LEU A 1 110 ? 19.028 3.650 -31.745 1.00 89.38 110 LEU A N 1
ATOM 839 C CA . LEU A 1 110 ? 19.152 2.965 -30.461 1.00 89.38 110 LEU A CA 1
ATOM 840 C C . LEU A 1 110 ? 18.123 3.477 -29.451 1.00 89.38 110 LEU A C 1
ATOM 842 O O . LEU A 1 110 ? 17.531 2.666 -28.744 1.00 89.38 110 LEU A O 1
ATOM 846 N N . GLU A 1 111 ? 17.876 4.786 -29.413 1.00 89.31 111 GLU A N 1
ATOM 847 C CA . GLU A 1 111 ? 16.838 5.403 -28.587 1.00 89.31 111 GLU A CA 1
ATOM 848 C C . GLU A 1 111 ? 15.446 4.892 -28.978 1.00 89.31 111 GLU A C 1
ATOM 850 O O . GLU A 1 111 ? 14.693 4.435 -28.118 1.00 89.31 111 GLU A O 1
ATOM 855 N N . ASP A 1 112 ? 15.130 4.857 -30.274 1.00 92.25 112 ASP A N 1
ATOM 856 C CA . ASP A 1 112 ? 13.871 4.304 -30.779 1.00 92.25 112 ASP A CA 1
ATOM 857 C C . ASP A 1 112 ? 13.722 2.810 -30.447 1.00 92.25 112 ASP A C 1
ATOM 859 O O . ASP A 1 112 ? 12.647 2.362 -30.034 1.00 92.25 112 ASP A O 1
ATOM 863 N N . LEU A 1 113 ? 14.799 2.026 -30.576 1.00 94.38 113 LEU A N 1
ATOM 864 C CA . LEU A 1 113 ? 14.793 0.599 -30.244 1.00 94.38 113 LEU A CA 1
ATOM 865 C C . LEU A 1 113 ? 14.602 0.363 -28.739 1.00 94.38 113 LEU A C 1
ATOM 867 O O . LEU A 1 113 ? 13.859 -0.540 -28.345 1.00 94.38 113 LEU A O 1
ATOM 871 N N . LEU A 1 114 ? 15.249 1.176 -27.902 1.00 93.31 114 LEU A N 1
ATOM 872 C CA . LEU A 1 114 ? 15.131 1.108 -26.450 1.00 93.31 114 LEU A CA 1
ATOM 873 C C . LEU A 1 114 ? 13.724 1.508 -26.000 1.00 93.31 114 LEU A C 1
ATOM 875 O O . LEU A 1 114 ? 13.125 0.798 -25.194 1.00 93.31 114 LEU A O 1
ATOM 879 N N . ASN A 1 115 ? 13.168 2.574 -26.579 1.00 91.25 115 ASN A N 1
ATOM 880 C CA . ASN A 1 115 ? 11.789 2.994 -26.351 1.00 91.25 115 ASN A CA 1
ATOM 881 C C . ASN A 1 115 ? 10.803 1.885 -26.741 1.00 91.25 115 ASN A C 1
ATOM 883 O O . ASN A 1 115 ? 9.907 1.556 -25.963 1.00 91.25 115 ASN A O 1
ATOM 887 N N . LEU A 1 116 ? 10.984 1.248 -27.902 1.00 90.38 116 LEU A N 1
ATOM 888 C CA . LEU A 1 116 ? 10.119 0.157 -28.354 1.00 90.38 116 LEU A CA 1
ATOM 889 C C . LEU A 1 116 ? 10.172 -1.058 -27.415 1.00 90.38 116 LEU A C 1
ATOM 891 O O . LEU A 1 116 ? 9.129 -1.621 -27.080 1.00 90.38 116 LEU A O 1
ATOM 895 N N . LEU A 1 117 ? 11.368 -1.457 -26.970 1.00 89.69 117 LEU A N 1
ATOM 896 C CA . LEU A 1 117 ? 11.543 -2.573 -26.037 1.00 89.69 117 LEU A CA 1
ATOM 897 C C . LEU A 1 117 ? 10.976 -2.248 -24.646 1.00 89.69 117 LEU A C 1
ATOM 899 O O . LEU A 1 117 ? 10.316 -3.084 -24.027 1.00 89.69 117 LEU A O 1
ATOM 903 N N . TYR A 1 118 ? 11.196 -1.022 -24.172 1.00 90.00 118 TYR A N 1
ATOM 904 C CA . TYR A 1 118 ? 10.671 -0.528 -22.905 1.00 90.00 118 TYR A CA 1
ATOM 905 C C . TYR A 1 118 ? 9.139 -0.518 -22.895 1.00 90.00 118 TYR A C 1
ATOM 907 O O . TYR A 1 118 ? 8.530 -1.184 -22.059 1.00 90.00 118 TYR A O 1
ATOM 915 N N . PHE A 1 119 ? 8.493 0.133 -23.866 1.00 86.50 119 PHE A N 1
ATOM 916 C CA . PHE A 1 119 ? 7.030 0.135 -23.941 1.00 86.50 119 PHE A CA 1
ATOM 917 C C . PHE A 1 119 ? 6.467 -1.265 -24.214 1.00 86.50 119 PHE A C 1
ATOM 919 O O . PHE A 1 119 ? 5.469 -1.647 -23.609 1.00 86.50 119 PHE A O 1
ATOM 926 N N . GLY A 1 120 ? 7.129 -2.075 -25.044 1.00 84.00 120 GLY A N 1
ATOM 927 C CA . GLY A 1 120 ? 6.715 -3.456 -25.297 1.00 84.00 120 GLY A CA 1
ATOM 928 C C . GLY A 1 120 ? 6.779 -4.367 -24.065 1.00 84.00 120 GLY A C 1
ATOM 929 O O . GLY A 1 120 ? 6.030 -5.336 -23.994 1.00 84.00 120 GLY A O 1
ATOM 930 N N . SER A 1 121 ? 7.645 -4.063 -23.093 1.00 81.06 121 SER A N 1
ATOM 931 C CA . SER A 1 121 ? 7.739 -4.808 -21.829 1.00 81.06 121 SER A CA 1
ATOM 932 C C . SER A 1 121 ? 6.802 -4.283 -20.739 1.00 81.06 121 SER A C 1
ATOM 934 O O . SER A 1 121 ? 6.304 -5.077 -19.945 1.00 81.06 121 SER A O 1
ATOM 936 N N . LEU A 1 122 ? 6.518 -2.976 -20.715 1.00 81.62 122 LEU A N 1
ATOM 937 C CA . LEU A 1 122 ? 5.523 -2.385 -19.813 1.00 81.62 122 LEU A CA 1
ATOM 938 C C . LEU A 1 122 ? 4.102 -2.857 -20.128 1.00 81.62 122 LEU A C 1
ATOM 940 O O . LEU A 1 122 ? 3.298 -3.063 -19.221 1.00 81.62 122 LEU A O 1
ATOM 944 N N . PHE A 1 123 ? 3.796 -3.016 -21.414 1.00 70.19 123 PHE A N 1
ATOM 945 C CA . PHE A 1 123 ? 2.503 -3.483 -21.887 1.00 70.19 123 PHE A CA 1
ATOM 946 C C . PHE A 1 123 ? 2.639 -4.933 -22.357 1.00 70.19 123 PHE A C 1
ATOM 948 O O . PHE A 1 123 ? 2.743 -5.191 -23.555 1.00 70.19 123 PHE A O 1
ATOM 955 N N . ASP A 1 124 ? 2.631 -5.894 -21.425 1.00 65.69 124 ASP A N 1
ATOM 956 C CA . ASP A 1 124 ? 2.492 -7.317 -21.767 1.00 65.69 124 ASP A CA 1
ATOM 957 C C . ASP A 1 124 ? 1.091 -7.587 -22.342 1.00 65.69 124 ASP A C 1
ATOM 959 O O . ASP A 1 124 ? 0.186 -8.102 -21.692 1.00 65.69 124 ASP A O 1
ATOM 963 N N . VAL A 1 125 ? 0.893 -7.228 -23.609 1.00 60.38 125 VAL A N 1
ATOM 964 C CA . VAL A 1 125 ? -0.380 -7.398 -24.319 1.00 60.38 125 VAL A CA 1
ATOM 965 C C . VAL A 1 125 ? -0.773 -8.868 -24.480 1.00 60.38 125 VAL A C 1
ATOM 967 O O . VAL A 1 125 ? -1.925 -9.147 -24.800 1.00 60.38 125 VAL A O 1
ATOM 970 N N . LYS A 1 126 ? 0.134 -9.833 -24.266 1.00 62.19 126 LYS A N 1
ATOM 971 C CA . LYS A 1 126 ? -0.195 -11.258 -24.432 1.00 62.19 126 LYS A CA 1
ATOM 972 C C . LYS A 1 126 ? -1.088 -11.792 -23.319 1.00 62.19 126 LYS A C 1
ATOM 974 O O . LYS A 1 126 ? -1.924 -12.648 -23.607 1.00 62.19 126 LYS A O 1
ATOM 979 N N . SER A 1 127 ? -0.925 -11.317 -22.086 1.00 63.81 127 SER A N 1
ATOM 980 C CA . SER A 1 127 ? -1.732 -11.787 -20.956 1.00 63.81 127 SER A CA 1
ATOM 981 C C . SER A 1 127 ? -3.161 -11.233 -21.006 1.00 63.81 127 SER A C 1
ATOM 983 O O . SER A 1 127 ? -4.114 -11.993 -20.824 1.00 63.81 127 SER A O 1
ATOM 985 N N . ASP A 1 128 ? -3.331 -9.965 -21.390 1.00 67.56 128 ASP A N 1
ATOM 986 C CA . ASP A 1 128 ? -4.639 -9.295 -21.348 1.00 67.56 128 ASP A CA 1
ATOM 987 C C . ASP A 1 128 ? -5.431 -9.318 -22.661 1.00 67.56 128 ASP A C 1
ATOM 989 O O . ASP A 1 128 ? -6.641 -9.088 -22.644 1.00 67.56 128 ASP A O 1
ATOM 993 N N . PHE A 1 129 ? -4.820 -9.655 -23.803 1.00 75.81 129 PHE A N 1
ATOM 994 C CA . PHE A 1 129 ? -5.533 -9.675 -25.087 1.00 75.81 129 PHE A CA 1
ATOM 995 C C . PHE A 1 129 ? -6.727 -10.638 -25.089 1.00 75.81 129 PHE A C 1
ATOM 997 O O . PHE A 1 129 ? -7.809 -10.292 -25.562 1.00 75.81 129 PHE A O 1
ATOM 1004 N N . THR A 1 130 ? -6.566 -11.835 -24.519 1.00 77.00 130 THR A N 1
ATOM 1005 C CA . THR A 1 130 ? -7.648 -12.834 -24.468 1.00 77.00 130 THR A CA 1
ATOM 1006 C C . THR A 1 130 ? -8.774 -12.387 -23.538 1.00 77.00 130 THR A C 1
ATOM 1008 O O . THR A 1 130 ? -9.946 -12.535 -23.876 1.00 77.00 130 THR A O 1
ATOM 1011 N N . SER A 1 131 ? -8.423 -11.794 -22.392 1.00 78.38 131 SER A N 1
ATOM 1012 C CA . SER A 1 131 ? -9.386 -11.252 -21.427 1.00 78.38 131 SER A CA 1
ATOM 1013 C C . SER A 1 131 ? -10.171 -10.074 -22.017 1.00 78.38 131 SER A C 1
ATOM 1015 O O . SER A 1 131 ? -11.399 -10.020 -21.928 1.00 78.38 131 SER A O 1
ATOM 1017 N N . MET A 1 132 ? -9.478 -9.174 -22.719 1.00 80.00 132 MET A N 1
ATOM 1018 C CA . MET A 1 132 ? -10.075 -8.044 -23.427 1.00 80.00 132 MET A CA 1
ATOM 1019 C C . MET A 1 132 ? -11.005 -8.502 -24.559 1.00 80.00 132 MET A C 1
ATOM 1021 O O . MET A 1 132 ? -12.124 -8.007 -24.666 1.00 80.00 132 MET A O 1
ATOM 1025 N N . MET A 1 133 ? -10.590 -9.474 -25.379 1.00 81.44 133 MET A N 1
ATOM 1026 C CA . MET A 1 133 ? -11.431 -10.029 -26.450 1.00 81.44 133 MET A CA 1
ATOM 1027 C C . MET A 1 133 ? -12.662 -10.752 -25.894 1.00 81.44 133 MET A C 1
ATOM 1029 O O . MET A 1 133 ? -13.757 -10.608 -26.442 1.00 81.44 133 MET A O 1
ATOM 1033 N N . LEU A 1 134 ? -12.513 -11.488 -24.788 1.00 83.56 134 LEU A N 1
ATOM 1034 C CA . LEU A 1 134 ? -13.630 -12.152 -24.118 1.00 83.56 134 LEU A CA 1
ATOM 1035 C C . LEU A 1 134 ? -14.632 -11.132 -23.563 1.00 83.56 134 LEU A C 1
ATOM 1037 O O . LEU A 1 134 ? -15.829 -11.260 -23.814 1.00 83.56 134 LEU A O 1
ATOM 1041 N N . THR A 1 135 ? -14.143 -10.093 -22.879 1.00 83.75 135 THR A N 1
ATOM 1042 C CA . THR A 1 135 ? -14.976 -9.015 -22.318 1.00 83.75 135 THR A CA 1
ATOM 1043 C C . THR A 1 135 ? -15.713 -8.267 -23.427 1.00 83.75 135 THR A C 1
ATOM 1045 O O . THR A 1 135 ? -16.930 -8.125 -23.361 1.00 83.75 135 THR A O 1
ATOM 1048 N N . ARG A 1 136 ? -15.015 -7.912 -24.514 1.00 84.56 136 ARG A N 1
ATOM 1049 C CA . ARG A 1 136 ? -15.618 -7.271 -25.692 1.00 84.56 136 ARG A CA 1
ATOM 1050 C C . ARG A 1 136 ? -16.718 -8.130 -26.322 1.00 84.56 136 ARG A C 1
ATOM 1052 O O . ARG A 1 136 ? -17.743 -7.603 -26.738 1.00 84.56 136 ARG A O 1
ATOM 1059 N N . THR A 1 137 ? -16.523 -9.447 -26.394 1.00 84.50 137 THR A N 1
ATOM 1060 C CA . THR A 1 137 ? -17.532 -10.370 -26.945 1.00 84.50 137 THR A CA 1
ATOM 1061 C C . THR A 1 137 ? -18.749 -10.478 -26.024 1.00 84.50 137 THR A C 1
ATOM 1063 O O . THR A 1 137 ? -19.884 -10.468 -26.494 1.00 84.50 137 THR A O 1
ATOM 1066 N N . HIS A 1 138 ? -18.521 -10.536 -24.709 1.00 88.38 138 HIS A N 1
ATOM 1067 C CA . HIS A 1 138 ? -19.586 -10.586 -23.711 1.00 88.38 138 HIS A CA 1
ATOM 1068 C C . HIS A 1 138 ? -20.431 -9.305 -23.715 1.00 88.38 138 HIS A C 1
ATOM 1070 O O . HIS A 1 138 ? -21.654 -9.382 -23.771 1.00 88.38 138 HIS A O 1
ATOM 1076 N N . GLU A 1 139 ? -19.792 -8.133 -23.725 1.00 88.06 139 GLU A N 1
ATOM 1077 C CA . GLU A 1 139 ? -20.478 -6.838 -23.802 1.00 88.06 139 GLU A CA 1
ATOM 1078 C C . GLU A 1 139 ? -21.332 -6.719 -25.068 1.00 88.06 139 GLU A C 1
ATOM 1080 O O . GLU A 1 139 ? -22.499 -6.337 -24.982 1.00 88.06 139 GLU A O 1
ATOM 1085 N N . ARG A 1 140 ? -20.799 -7.131 -26.229 1.00 88.38 140 ARG A N 1
ATOM 1086 C CA . ARG A 1 140 ? -21.569 -7.168 -27.483 1.00 88.38 140 ARG A CA 1
ATOM 1087 C C . ARG A 1 140 ? -22.803 -8.060 -27.370 1.00 88.38 140 ARG A C 1
ATOM 1089 O O . ARG A 1 140 ? -23.889 -7.639 -27.759 1.00 88.38 140 ARG A O 1
ATOM 1096 N N . GLY A 1 141 ? -22.657 -9.250 -26.788 1.00 86.06 141 GLY A N 1
ATOM 1097 C CA . GLY A 1 141 ? -23.781 -10.155 -26.543 1.00 86.06 141 GLY A CA 1
ATOM 1098 C C . GLY A 1 141 ? -24.850 -9.530 -25.644 1.00 86.06 141 GLY A C 1
ATOM 1099 O O . GLY A 1 141 ? -26.036 -9.591 -25.966 1.00 86.06 141 GLY A O 1
ATOM 1100 N N . CYS A 1 142 ? -24.439 -8.861 -24.563 1.00 84.06 142 CYS A N 1
ATOM 1101 C CA . CYS A 1 142 ? -25.360 -8.155 -23.675 1.00 84.06 142 CYS A CA 1
ATOM 1102 C C . CYS A 1 142 ? -26.161 -7.077 -24.415 1.00 84.06 142 CYS A C 1
ATOM 1104 O O . CYS A 1 142 ? -27.377 -7.026 -24.240 1.00 84.06 142 CYS A O 1
ATOM 1106 N N . CYS A 1 143 ? -25.515 -6.270 -25.266 1.00 82.31 143 CYS A N 1
ATOM 1107 C CA . CYS A 1 143 ? -26.184 -5.233 -26.057 1.00 82.31 143 CYS A CA 1
ATOM 1108 C C . CYS A 1 143 ? -27.236 -5.806 -27.011 1.00 82.31 143 CYS A C 1
ATOM 1110 O O . CYS A 1 143 ? -28.336 -5.269 -27.080 1.00 82.31 143 CYS A O 1
ATOM 1112 N N . LEU A 1 144 ? -26.934 -6.915 -27.696 1.00 81.94 144 LEU A N 1
ATOM 1113 C CA . LEU A 1 144 ? -27.904 -7.574 -28.577 1.00 81.94 144 LEU A CA 1
ATOM 1114 C C . LEU A 1 144 ? -29.114 -8.078 -27.790 1.00 81.94 144 LEU A C 1
ATOM 1116 O O . LEU A 1 144 ? -30.243 -7.969 -28.250 1.00 81.94 144 LEU A O 1
ATOM 1120 N N . THR A 1 145 ? -28.886 -8.622 -26.591 1.00 79.19 145 THR A N 1
ATOM 1121 C CA . THR A 1 145 ? -29.955 -9.221 -25.779 1.00 79.19 145 THR A CA 1
ATOM 1122 C C . THR A 1 145 ? -30.755 -8.234 -24.926 1.00 79.19 145 THR A C 1
ATOM 1124 O O . THR A 1 145 ? -31.729 -8.635 -24.291 1.00 79.19 145 THR A O 1
ATOM 1127 N N . TYR A 1 146 ? -30.368 -6.958 -24.899 1.00 77.19 146 TYR A N 1
ATOM 1128 C CA . TYR A 1 146 ? -30.942 -5.968 -23.987 1.00 77.19 146 TYR A CA 1
ATOM 1129 C C . TYR A 1 146 ? -32.429 -5.690 -24.269 1.00 77.19 146 TYR A C 1
ATOM 1131 O O . TYR A 1 146 ? -33.230 -5.616 -23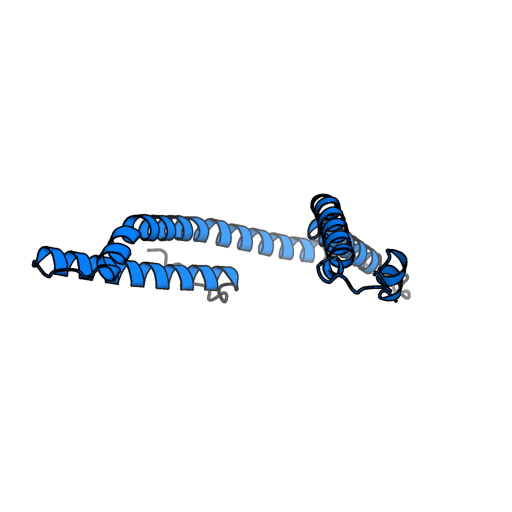.337 1.00 77.19 146 TYR A O 1
ATOM 1139 N N . ASP A 1 147 ? -32.818 -5.638 -25.546 1.00 65.94 147 ASP A N 1
ATOM 1140 C CA . ASP A 1 147 ? -34.183 -5.285 -25.963 1.00 65.94 147 ASP A CA 1
ATOM 1141 C C . ASP A 1 147 ? -35.164 -6.470 -25.980 1.00 65.94 147 ASP A C 1
ATOM 1143 O O . ASP A 1 147 ? -36.361 -6.282 -26.186 1.00 65.94 147 ASP A O 1
ATOM 1147 N N . TYR A 1 148 ? -34.710 -7.689 -25.660 1.00 66.00 148 TYR A N 1
ATOM 1148 C CA . TYR A 1 148 ? -35.573 -8.883 -25.581 1.00 66.00 148 TYR A CA 1
ATOM 1149 C C . TYR A 1 148 ? -36.607 -8.823 -24.438 1.00 66.00 148 TYR A C 1
ATOM 1151 O O . TYR A 1 148 ? -37.398 -9.747 -24.266 1.00 66.00 148 TYR A O 1
ATOM 1159 N N . VAL A 1 149 ? -36.592 -7.762 -23.626 1.00 63.19 149 VAL A N 1
ATOM 1160 C CA . VAL A 1 149 ? -37.423 -7.607 -22.424 1.00 63.19 149 VAL A CA 1
ATOM 1161 C C . VAL A 1 149 ? -38.758 -6.897 -22.718 1.00 63.19 149 VAL A C 1
ATOM 1163 O O . VAL A 1 149 ? -39.632 -6.876 -21.853 1.00 63.19 149 VAL A O 1
ATOM 1166 N N . ILE A 1 150 ? -38.966 -6.353 -23.926 1.00 59.00 150 ILE A N 1
ATOM 1167 C CA . ILE A 1 150 ? -40.211 -5.657 -24.301 1.00 59.00 150 ILE A CA 1
ATOM 1168 C C . ILE A 1 150 ? -40.821 -6.299 -25.559 1.00 59.00 150 ILE A C 1
ATOM 1170 O O . ILE A 1 150 ? -40.226 -6.278 -26.631 1.00 59.00 150 ILE A O 1
ATOM 1174 N N . ASP A 1 151 ? -42.037 -6.833 -25.418 1.00 56.78 151 ASP A N 1
ATOM 1175 C CA . ASP A 1 151 ? -42.785 -7.673 -26.383 1.00 56.78 151 ASP A CA 1
ATOM 1176 C C . ASP A 1 151 ? -43.170 -6.991 -27.726 1.00 56.78 151 ASP A C 1
ATOM 1178 O O . ASP A 1 151 ? -43.867 -7.589 -28.540 1.00 56.78 151 ASP A O 1
ATOM 1182 N N . ASP A 1 152 ? -42.733 -5.748 -27.973 1.00 58.28 152 ASP A N 1
ATOM 1183 C CA . ASP A 1 152 ? -43.124 -4.908 -29.127 1.00 58.28 152 ASP A CA 1
ATOM 1184 C C . ASP A 1 152 ? -41.928 -4.483 -30.015 1.00 58.28 152 ASP A C 1
ATOM 1186 O O . ASP A 1 152 ? -42.073 -3.669 -30.931 1.00 58.28 152 ASP A O 1
ATOM 1190 N N . ALA A 1 153 ? -40.721 -5.008 -29.767 1.00 60.38 153 ALA A N 1
ATOM 1191 C CA . ALA A 1 153 ? -39.523 -4.654 -30.531 1.00 60.38 153 ALA A CA 1
ATOM 1192 C C . ALA A 1 153 ? -39.492 -5.361 -31.902 1.00 60.38 153 ALA A C 1
ATOM 1194 O O . ALA A 1 153 ? -38.998 -6.479 -32.043 1.00 60.38 153 ALA A O 1
ATOM 1195 N N . THR A 1 154 ? -40.014 -4.705 -32.942 1.00 60.75 154 THR A N 1
ATOM 1196 C CA . THR A 1 154 ? -39.943 -5.201 -34.332 1.00 60.75 154 THR A CA 1
ATOM 1197 C C . THR A 1 154 ? -38.599 -4.939 -35.018 1.00 60.75 154 THR A C 1
ATOM 1199 O O . THR A 1 154 ? -38.385 -5.443 -36.118 1.00 60.75 154 THR A O 1
ATOM 1202 N N . ASP A 1 155 ? -37.711 -4.156 -34.397 1.00 69.69 155 ASP A N 1
ATOM 1203 C CA . ASP A 1 155 ? -36.404 -3.768 -34.941 1.00 69.69 155 ASP A CA 1
ATOM 1204 C C . ASP A 1 155 ? -35.305 -4.117 -33.925 1.00 69.69 155 ASP A C 1
ATOM 1206 O O . ASP A 1 155 ? -34.886 -3.298 -33.110 1.00 69.69 155 ASP A O 1
ATOM 1210 N N . LEU A 1 156 ? -34.935 -5.399 -33.886 1.00 75.38 156 LEU A N 1
ATOM 1211 C CA . LEU A 1 156 ? -33.922 -5.915 -32.966 1.00 75.38 156 LEU A CA 1
ATOM 1212 C C . LEU A 1 156 ? -32.525 -5.562 -33.476 1.00 75.38 156 LEU A C 1
ATOM 1214 O O . LEU A 1 156 ? -32.216 -5.811 -34.643 1.00 75.38 156 LEU A O 1
ATOM 1218 N N . LEU A 1 157 ? -31.667 -5.072 -32.577 1.00 77.31 157 LEU A N 1
ATOM 1219 C CA . LEU A 1 157 ? -30.255 -4.851 -32.877 1.00 77.31 157 LEU A CA 1
ATOM 1220 C C . LEU A 1 157 ? -29.600 -6.149 -33.376 1.00 77.31 157 LEU A C 1
ATOM 1222 O O . LEU A 1 157 ? -29.664 -7.193 -32.722 1.00 77.31 157 LEU A O 1
ATOM 1226 N N . GLY A 1 158 ? -28.936 -6.073 -34.526 1.00 79.81 158 GLY A N 1
ATOM 1227 C CA . GLY A 1 158 ? -28.112 -7.133 -35.084 1.00 79.81 158 GLY A CA 1
ATOM 1228 C C . GLY A 1 158 ? -26.616 -6.861 -34.923 1.00 79.81 158 GLY A C 1
ATOM 1229 O O . GLY A 1 158 ? -26.171 -5.752 -34.640 1.00 79.81 158 GLY A O 1
ATOM 1230 N N . GLU A 1 159 ? -25.800 -7.885 -35.179 1.00 81.06 159 GLU A N 1
ATOM 1231 C CA . GLU A 1 159 ? -24.329 -7.785 -35.122 1.00 81.06 159 GLU A CA 1
ATOM 1232 C C . GLU A 1 159 ? -23.764 -6.654 -35.997 1.00 81.06 159 GLU A C 1
ATOM 1234 O O . GLU A 1 159 ? -22.814 -5.976 -35.614 1.00 81.06 159 GLU A O 1
ATOM 1239 N N . LYS A 1 160 ? -24.382 -6.420 -37.161 1.00 81.56 160 LYS A N 1
ATOM 1240 C CA . LYS A 1 160 ? -23.952 -5.399 -38.128 1.00 81.56 160 LYS A CA 1
ATOM 1241 C C . LYS A 1 160 ? -24.166 -3.976 -37.615 1.00 81.56 160 LYS A C 1
ATOM 1243 O O . LYS A 1 160 ? -23.421 -3.080 -38.002 1.00 81.56 160 LYS A O 1
ATOM 1248 N N . ASP A 1 161 ? -25.153 -3.777 -36.747 1.00 81.50 161 ASP A N 1
ATOM 1249 C CA . ASP A 1 161 ? -25.461 -2.460 -36.194 1.00 81.50 161 ASP A CA 1
ATOM 1250 C C . ASP A 1 161 ? -24.376 -2.042 -35.200 1.00 81.50 161 ASP A C 1
ATOM 1252 O O . ASP A 1 161 ? -23.954 -0.889 -35.194 1.00 81.50 161 ASP A O 1
ATOM 1256 N N . LEU A 1 162 ? -23.815 -2.995 -34.450 1.00 79.56 162 LEU A N 1
ATOM 1257 C CA . LEU A 1 162 ? -22.687 -2.758 -33.544 1.00 79.56 162 LEU A CA 1
ATOM 1258 C C . LEU A 1 162 ? -21.384 -2.406 -34.279 1.00 79.56 162 LEU A C 1
ATOM 1260 O O . LEU A 1 162 ? -20.523 -1.730 -33.715 1.00 79.56 162 LEU A O 1
ATOM 1264 N N . ASP A 1 163 ? -21.233 -2.846 -35.526 1.00 80.81 163 ASP A N 1
ATOM 1265 C CA . ASP A 1 163 ? -20.045 -2.568 -36.340 1.00 80.81 163 ASP A CA 1
ATOM 1266 C C . ASP A 1 163 ? -20.095 -1.175 -36.984 1.00 80.81 163 ASP A C 1
ATOM 1268 O O . ASP A 1 163 ? -19.059 -0.624 -37.348 1.00 80.81 163 ASP A O 1
ATOM 1272 N N . SER A 1 164 ? -21.285 -0.570 -37.065 1.00 72.88 164 SER A N 1
ATOM 1273 C CA . SER A 1 164 ? -21.486 0.772 -37.624 1.00 72.88 164 SER A CA 1
ATOM 1274 C C . SER A 1 164 ? -21.044 1.917 -36.696 1.00 72.88 164 SER A C 1
ATOM 1276 O O . SER A 1 164 ? -20.960 3.065 -37.132 1.00 72.88 164 SER A O 1
ATOM 1278 N N . PHE A 1 165 ? -20.713 1.612 -35.434 1.00 63.56 165 PHE A N 1
ATOM 1279 C CA . PHE A 1 165 ? -20.273 2.587 -34.426 1.00 63.56 165 PHE A CA 1
ATOM 1280 C C . PHE A 1 165 ? -18.747 2.737 -34.305 1.00 63.56 165 PHE A C 1
ATOM 1282 O O . PHE A 1 165 ? -18.288 3.553 -33.502 1.00 63.56 165 PHE A O 1
ATOM 1289 N N . LEU A 1 166 ? -17.953 1.982 -35.075 1.00 56.06 166 LEU A N 1
ATOM 1290 C CA . LEU A 1 166 ? -16.497 2.149 -35.124 1.00 56.06 166 LEU A CA 1
ATOM 1291 C C . LEU A 1 166 ? -16.082 2.876 -36.421 1.00 56.06 166 LEU A C 1
ATOM 1293 O O . LEU A 1 166 ? -16.424 2.386 -37.497 1.00 56.06 166 LEU A O 1
ATOM 1297 N N . PRO A 1 167 ? -15.371 4.020 -36.344 1.00 50.50 167 PRO A N 1
ATOM 1298 C CA . PRO A 1 167 ? -14.745 4.648 -37.508 1.00 50.50 167 PRO A CA 1
ATOM 1299 C C . PRO A 1 167 ? -13.571 3.831 -38.066 1.00 50.50 167 PRO A C 1
ATOM 1301 O O . PRO A 1 167 ? -12.910 3.111 -37.279 1.00 50.50 167 PRO A O 1
#

Foldseek 3Di:
DDPPPPPPPPQPPVRVVLVVLLVVLVVLLVVLVVVVVVVVVPDDDDPVNVVSNVCNVVSVVSNVVSVVVNVVVVVVVVVVVVVVVVVVVVVPPPDDDDDDDDDPPVVVVVVVVVVCVVVCVVCVCVVCVVVVVVVVVVVLVCQQCVPVPDPPPPDGDDPVNVVVPDD

Radius of gyration: 29.83 Å; chains: 1; bounding box: 81×30×75 Å

Sequence (167 aa):
MASTVSLDVPDGPVMSLISKRLYALRKKLNRINAMEDSVSQGKPLNKEQEEVLRSKPSVLAFIDELEKLDQPLASALAEELEASVAYTRHGTAENFDSSEPPPHSNEAVLEDLLNLLYFGSLFDVKSDFTSMMLTRTHERGCCLTYDYVIDDATDLLGEKDLDSFLP

Organism: Cajanus cajan (NCBI:txid3821)

Secondary structure (DSSP, 8-state):
------------HHHHHHHHHHHHHHHHHHHHHHHHHHHHTTPPPPHHHHHHHHTHHHHHHHHHHHHHHHHHHHHHHHHHHHHHHHHHHHTTS-------PPPS-HHHHHHHHHHHHHHHHH--HHHHHHHHHHHHHHHHHHHHHGGGGSTT-SS---HHHHHTT--

pLDDT: mean 79.35, std 18.04, range [31.59, 98.25]